Protein AF-A0A352PQX4-F1 (afdb_monomer_lite)

Sequence (122 aa):
HVGETEPPSPEVLNSAFSSFETLLDQALHAAQSLAPLVDKPVSAPSAEPARGVPSDVAKEAAGRLREAAEMGDVSGLAAIAEEMISRCQDFAPYRNRIVQLADDFDFDGILTLANDLEKAPD

Foldseek 3Di:
DPPPPDPPDVVVVVVVVVVVVVVVVVVVVVVVVVDDPPPPPPPPPPPPFLVFQPLVLLLVLLVQLLVCLVVLPLVSLLVSLVVSCVVTVSSVVVNVVSNVCSVVNPSVSSNVSSVSSNPRDD

Radius of gyration: 24.34 Å; chains: 1; bounding box: 72×39×48 Å

pLDDT: mean 83.35, std 16.81, range [38.84, 97.75]

Structure (mmCIF, N/CA/C/O backbone):
data_AF-A0A352PQX4-F1
#
_entry.id   AF-A0A352PQX4-F1
#
loop_
_atom_site.group_PDB
_atom_site.id
_atom_site.type_symbol
_atom_site.label_atom_id
_atom_site.label_alt_id
_atom_site.label_comp_id
_atom_site.label_asym_id
_atom_site.label_entity_id
_atom_site.label_seq_id
_atom_site.pdbx_PDB_ins_code
_atom_site.Cartn_x
_atom_site.Cartn_y
_atom_site.Cartn_z
_atom_site.occupancy
_atom_site.B_iso_or_equiv
_atom_site.auth_seq_id
_atom_site.auth_comp_id
_atom_site.auth_asym_id
_atom_site.auth_atom_id
_atom_site.pdbx_PDB_model_num
ATOM 1 N N . HIS A 1 1 ? -49.920 27.615 17.851 1.00 38.84 1 HIS A N 1
ATOM 2 C CA . HIS A 1 1 ? -49.929 26.636 18.950 1.00 38.84 1 HIS A CA 1
ATOM 3 C C . HIS A 1 1 ? -48.502 26.126 19.048 1.00 38.84 1 HIS A C 1
ATOM 5 O O . HIS A 1 1 ? -48.052 25.460 18.126 1.00 38.84 1 HIS A O 1
ATOM 11 N N . VAL A 1 2 ? -47.746 26.608 20.034 1.00 47.97 2 VAL A N 1
ATOM 12 C CA . VAL A 1 2 ? -46.381 26.135 20.297 1.00 47.97 2 VAL A CA 1
ATOM 13 C C . VAL A 1 2 ? -46.563 24.801 21.006 1.00 47.97 2 VAL A C 1
ATOM 15 O O . VAL A 1 2 ? -47.063 24.786 22.123 1.00 47.97 2 VAL A O 1
ATOM 18 N N . GLY A 1 3 ? -46.301 23.695 20.312 1.00 49.72 3 GLY A N 1
ATOM 19 C CA . GLY A 1 3 ? -46.276 22.384 20.949 1.00 49.72 3 GLY A CA 1
ATOM 20 C C . GLY A 1 3 ? -45.032 22.326 21.817 1.00 49.72 3 GLY A C 1
ATOM 21 O O . GLY A 1 3 ? -43.926 22.313 21.282 1.00 49.72 3 GLY A O 1
ATOM 22 N N . GLU A 1 4 ? -45.220 22.380 23.131 1.00 54.78 4 GLU A N 1
ATOM 23 C CA . GLU A 1 4 ? -44.196 22.067 24.121 1.00 54.78 4 GLU A CA 1
ATOM 24 C C . GLU A 1 4 ? -43.470 20.782 23.708 1.00 54.78 4 GLU A C 1
ATOM 26 O O . GLU A 1 4 ? -44.054 19.700 23.678 1.00 54.78 4 GLU A O 1
ATOM 31 N N . THR A 1 5 ? -42.188 20.892 23.360 1.00 66.19 5 THR A N 1
ATOM 32 C CA . THR A 1 5 ? -41.272 19.750 23.362 1.00 66.19 5 THR A CA 1
ATOM 33 C C . THR A 1 5 ? -41.006 19.399 24.816 1.00 66.19 5 THR A C 1
ATOM 35 O O . THR A 1 5 ? -39.986 19.785 25.388 1.00 66.19 5 THR A O 1
ATOM 38 N N . GLU A 1 6 ? -41.983 18.742 25.434 1.00 68.38 6 GLU A N 1
ATOM 39 C CA . GLU A 1 6 ? -41.809 18.084 26.719 1.00 68.38 6 GLU A CA 1
ATOM 40 C C . GLU A 1 6 ? -40.644 17.087 26.573 1.00 68.38 6 GLU A C 1
ATOM 42 O O . GLU A 1 6 ? -40.559 16.390 25.551 1.00 68.38 6 GLU A O 1
ATOM 47 N N . PRO A 1 7 ? -39.682 17.063 27.513 1.00 73.88 7 PRO A N 1
ATOM 48 C CA . PRO A 1 7 ? -38.562 16.143 27.421 1.00 73.88 7 PRO A CA 1
ATOM 49 C C . PRO A 1 7 ? -39.091 14.703 27.376 1.00 73.88 7 PRO A C 1
ATOM 51 O O . PRO A 1 7 ? -40.020 14.370 28.116 1.00 73.88 7 PRO A O 1
ATOM 54 N N . PRO A 1 8 ? -38.523 13.841 26.515 1.00 77.88 8 PRO A N 1
ATOM 55 C CA . PRO A 1 8 ? -38.959 12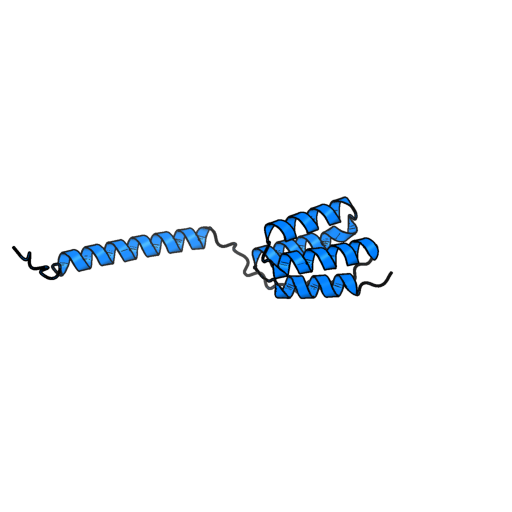.457 26.410 1.00 77.88 8 PRO A CA 1
ATOM 56 C C . PRO A 1 8 ? -38.901 11.785 27.781 1.00 77.88 8 PRO A C 1
ATOM 58 O O . PRO A 1 8 ? -37.944 11.960 28.539 1.00 77.88 8 PRO A O 1
ATOM 61 N N . SER A 1 9 ? -39.938 11.009 28.093 1.00 87.19 9 SER A N 1
ATOM 62 C CA . SER A 1 9 ? -40.015 10.290 29.358 1.00 87.19 9 SER A CA 1
ATOM 63 C C . SER A 1 9 ? -38.788 9.381 29.535 1.00 87.19 9 SER A C 1
ATOM 65 O O . SER A 1 9 ? -38.292 8.814 28.555 1.00 87.19 9 SER A O 1
ATOM 67 N N . PRO A 1 10 ? -38.302 9.192 30.774 1.00 88.00 10 PRO A N 1
ATOM 68 C CA . PRO A 1 10 ? -37.082 8.429 31.046 1.00 88.00 10 PRO A CA 1
ATOM 69 C C . PRO A 1 10 ? -37.141 6.989 30.519 1.00 88.00 10 PRO A C 1
ATOM 71 O O . PRO A 1 10 ? -36.117 6.445 30.117 1.00 88.00 10 PRO A O 1
ATOM 74 N N . GLU A 1 11 ? -38.329 6.385 30.451 1.00 89.19 11 GLU A N 1
ATOM 75 C CA . GLU A 1 11 ? -38.532 5.051 29.873 1.00 89.19 11 GLU A CA 1
ATOM 76 C C . GLU A 1 11 ? -38.240 5.007 28.368 1.00 89.19 11 GLU A C 1
ATOM 78 O O . GLU A 1 11 ? -37.568 4.092 27.892 1.00 89.19 11 GLU A O 1
ATOM 83 N N . VAL A 1 12 ? -38.683 6.026 27.622 1.00 89.25 12 VAL A N 1
ATOM 84 C CA . VAL A 1 12 ? -38.418 6.148 26.180 1.00 89.25 12 VAL A CA 1
ATOM 85 C C . VAL A 1 12 ? -36.925 6.345 25.942 1.00 89.25 12 VAL A C 1
ATOM 87 O O . VAL A 1 12 ? -36.351 5.713 25.055 1.00 89.25 12 VAL A O 1
ATOM 90 N N . LEU A 1 13 ? -36.280 7.172 26.771 1.00 91.12 13 LEU A N 1
ATOM 91 C CA . LEU A 1 13 ? -34.842 7.411 26.690 1.00 91.12 13 LEU A CA 1
ATOM 92 C C . LEU A 1 13 ? -34.039 6.131 26.958 1.00 91.12 13 LEU A C 1
ATOM 94 O O . LEU A 1 13 ? -33.117 5.810 26.213 1.00 91.12 13 LEU A O 1
ATOM 98 N N . ASN A 1 14 ? -34.416 5.378 27.993 1.00 93.44 14 ASN A N 1
ATOM 99 C CA . ASN A 1 14 ? -33.729 4.150 28.381 1.00 93.44 14 ASN A CA 1
ATOM 100 C C . ASN A 1 14 ? -33.920 3.035 27.339 1.00 93.44 14 ASN A C 1
ATOM 102 O O . ASN A 1 14 ? -32.976 2.324 26.994 1.00 93.44 14 ASN A O 1
ATOM 106 N N . SER A 1 15 ? -35.123 2.933 26.763 1.00 92.38 15 SER A N 1
ATOM 107 C CA . SER A 1 15 ? -35.398 2.013 25.655 1.00 92.38 15 SER A CA 1
ATOM 108 C C . SER A 1 15 ? -34.577 2.359 24.410 1.00 92.38 15 SER A C 1
ATOM 110 O O . SER A 1 15 ? -34.050 1.459 23.750 1.00 92.38 15 SER A O 1
ATOM 112 N N . ALA A 1 16 ? -34.453 3.647 24.077 1.00 92.75 16 ALA A N 1
ATOM 113 C CA . ALA A 1 16 ? -33.643 4.099 22.949 1.00 92.75 16 ALA A CA 1
ATOM 114 C C . ALA A 1 16 ? -32.149 3.822 23.184 1.00 92.75 16 ALA A C 1
ATOM 116 O O . ALA A 1 16 ? -31.472 3.329 22.284 1.00 92.75 16 ALA A O 1
ATOM 117 N N . PHE A 1 17 ? -31.656 4.065 24.401 1.00 95.19 17 PHE A N 1
ATOM 118 C CA . PHE A 1 17 ? -30.269 3.796 24.778 1.00 95.19 17 PHE A CA 1
ATOM 119 C C . PHE A 1 17 ? -29.935 2.299 24.726 1.00 95.19 17 PHE A C 1
ATOM 121 O O . PHE A 1 17 ? -28.966 1.918 24.079 1.00 95.19 17 PHE A O 1
ATOM 128 N N . SER A 1 18 ? -30.795 1.438 25.280 1.00 96.12 18 SER A N 1
ATOM 129 C CA . SER A 1 18 ? -30.618 -0.024 25.214 1.00 96.12 18 SER A CA 1
ATOM 130 C C . SER A 1 18 ? -30.603 -0.543 23.769 1.00 96.12 18 SER A C 1
ATOM 132 O O . SER A 1 18 ? -29.836 -1.442 23.417 1.00 96.12 18 SER A O 1
ATOM 134 N N . SER A 1 19 ? -31.443 0.042 22.906 1.00 95.81 19 SER A N 1
ATOM 135 C CA . SER A 1 19 ? -31.473 -0.297 21.478 1.00 95.81 19 SER A CA 1
ATOM 136 C C . SER A 1 19 ? -30.183 0.132 20.780 1.00 95.81 19 SER A C 1
ATOM 138 O O . SER A 1 19 ? -29.632 -0.627 19.986 1.00 95.81 19 SER A O 1
ATOM 140 N N . PHE A 1 20 ? -29.677 1.325 21.101 1.00 96.19 20 PHE A N 1
ATOM 141 C CA . PHE A 1 20 ? -28.402 1.819 20.593 1.00 96.19 20 PHE A CA 1
ATOM 142 C C . PHE A 1 20 ? -27.230 0.933 21.031 1.00 96.19 20 PHE A C 1
ATOM 144 O O . PHE A 1 20 ? -26.447 0.531 20.177 1.00 96.19 20 PHE A O 1
ATOM 151 N N . GLU A 1 21 ? -27.135 0.575 22.316 1.00 97.75 21 GLU A N 1
ATOM 152 C CA . GLU A 1 21 ? -26.082 -0.318 22.822 1.00 97.75 21 GLU A CA 1
ATOM 153 C C . GLU A 1 21 ? -26.099 -1.672 22.110 1.00 97.75 21 GLU A C 1
ATOM 155 O O . GLU A 1 21 ? -25.057 -2.150 21.670 1.00 97.75 21 GLU A O 1
ATOM 160 N N . THR A 1 22 ? -27.286 -2.252 21.917 1.00 97.44 22 THR A N 1
ATOM 161 C CA . THR A 1 22 ? -27.438 -3.537 21.215 1.00 97.44 22 THR A CA 1
ATOM 162 C C . THR A 1 22 ? -26.974 -3.447 19.759 1.00 97.44 22 THR A C 1
ATOM 164 O O . THR A 1 22 ? -26.289 -4.340 19.262 1.00 97.44 22 THR A O 1
ATOM 167 N N . LEU A 1 23 ? -27.341 -2.369 19.057 1.00 97.44 23 LEU A N 1
ATOM 168 C CA . LEU A 1 23 ? -26.929 -2.155 17.668 1.00 97.44 23 LEU A CA 1
ATOM 169 C C . LEU A 1 23 ? -25.428 -1.879 17.556 1.00 97.44 23 LEU A C 1
ATOM 171 O O . LEU A 1 23 ? -24.794 -2.346 16.611 1.00 97.44 23 LEU A O 1
ATOM 175 N N . LEU A 1 24 ? -24.858 -1.149 18.515 1.00 97.00 24 LEU A N 1
ATOM 176 C CA . LEU A 1 24 ? -23.430 -0.865 18.561 1.00 97.00 24 LEU A CA 1
ATOM 177 C C . LEU A 1 24 ? -22.617 -2.138 18.826 1.00 97.00 24 LEU A C 1
ATOM 179 O O . LEU A 1 24 ? -21.630 -2.371 18.133 1.00 97.00 24 LEU A O 1
ATOM 183 N N . ASP A 1 25 ? -23.053 -2.982 19.764 1.00 96.56 25 ASP A N 1
ATOM 184 C CA . ASP A 1 25 ? -22.430 -4.283 20.041 1.00 96.56 25 ASP A CA 1
ATOM 185 C C . ASP A 1 25 ? -22.478 -5.198 18.808 1.00 96.56 25 ASP A C 1
ATOM 187 O O . ASP A 1 25 ? -21.461 -5.755 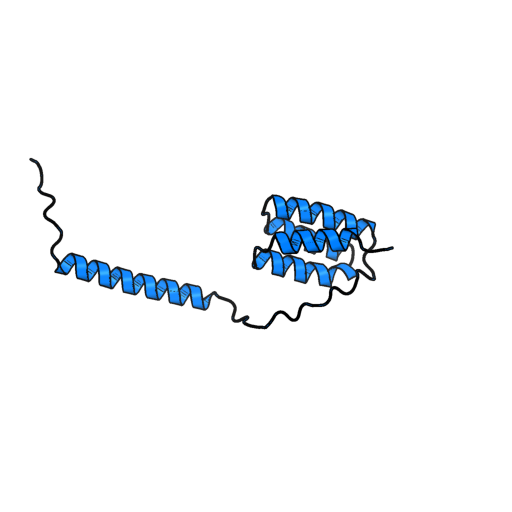18.392 1.00 96.56 25 ASP A O 1
ATOM 191 N N . GLN A 1 26 ? -23.631 -5.259 18.134 1.00 95.75 26 GLN A N 1
ATOM 192 C CA . GLN A 1 26 ? -23.780 -6.021 16.896 1.00 95.75 26 GLN A CA 1
ATOM 193 C C . GLN A 1 26 ? -22.857 -5.509 15.780 1.00 95.75 26 GLN A C 1
ATOM 195 O O . GLN A 1 26 ? -22.227 -6.312 15.088 1.00 95.75 26 GLN A O 1
ATOM 200 N N . ALA A 1 27 ? -22.753 -4.189 15.606 1.00 94.56 27 ALA A N 1
ATOM 201 C CA . ALA A 1 27 ? -21.859 -3.585 14.622 1.00 94.56 27 ALA A CA 1
ATOM 202 C C . ALA A 1 27 ? -20.383 -3.869 14.943 1.00 94.56 27 ALA A C 1
ATOM 204 O O . ALA A 1 27 ? -19.614 -4.203 14.041 1.00 94.56 27 ALA A O 1
ATOM 205 N N . LEU A 1 28 ? -19.995 -3.792 16.221 1.00 92.94 28 LEU A N 1
ATOM 206 C CA . LEU A 1 28 ? -18.644 -4.109 16.681 1.00 92.94 28 LEU A CA 1
ATOM 207 C C . LEU A 1 28 ? -18.299 -5.575 16.401 1.00 92.94 28 LEU A C 1
ATOM 209 O O . LEU A 1 28 ? -17.243 -5.861 15.842 1.00 92.94 28 LEU A O 1
ATOM 213 N N . HIS A 1 29 ? -19.199 -6.498 16.734 1.00 90.69 29 HIS A N 1
ATOM 214 C CA . HIS A 1 29 ? -18.994 -7.927 16.520 1.00 90.69 29 HIS A CA 1
ATOM 215 C C . HIS A 1 29 ? -18.890 -8.259 15.022 1.00 90.69 29 HIS A C 1
ATOM 217 O O . HIS A 1 29 ? -18.013 -9.018 14.607 1.00 90.69 29 HIS A O 1
ATOM 223 N N . ALA A 1 30 ? -19.726 -7.637 14.186 1.00 89.38 30 ALA A N 1
ATOM 224 C CA . ALA A 1 30 ? -19.633 -7.767 12.735 1.00 89.38 30 ALA A CA 1
ATOM 225 C C . ALA A 1 30 ? -18.292 -7.238 12.195 1.00 89.38 30 ALA A C 1
ATOM 227 O O . ALA A 1 30 ? -17.650 -7.915 11.395 1.00 89.38 30 ALA A O 1
ATOM 228 N N . ALA A 1 31 ? -17.833 -6.073 12.664 1.00 85.75 31 ALA A N 1
ATOM 229 C CA . ALA A 1 31 ? -16.541 -5.513 12.270 1.00 85.75 31 ALA A CA 1
ATOM 230 C C . ALA A 1 31 ? -15.364 -6.400 12.713 1.00 85.75 31 ALA A C 1
ATOM 232 O O . ALA A 1 31 ? -14.446 -6.644 11.936 1.00 85.75 31 ALA A O 1
ATOM 233 N N . GLN A 1 32 ? -15.415 -6.951 13.928 1.00 82.69 32 GLN A N 1
ATOM 234 C CA . GLN A 1 32 ? -14.406 -7.888 14.433 1.00 82.69 32 GLN A CA 1
ATOM 235 C C . GLN A 1 32 ? -14.371 -9.197 13.639 1.00 82.69 32 GLN A C 1
ATOM 237 O O . GLN A 1 32 ? -13.298 -9.753 13.440 1.00 82.69 32 GLN A O 1
ATOM 242 N N . SER A 1 33 ? -15.515 -9.671 13.136 1.00 81.19 33 SER A N 1
ATOM 243 C CA . SER A 1 33 ? -15.562 -10.841 12.251 1.00 81.19 33 SER A CA 1
ATOM 244 C C . SER A 1 33 ? -14.920 -10.592 10.881 1.00 81.19 33 SER A C 1
ATOM 246 O O . SER A 1 33 ? -14.596 -11.558 10.191 1.00 81.19 33 SER A O 1
ATOM 248 N N . LEU A 1 34 ? -14.786 -9.330 10.465 1.00 78.56 34 LEU A N 1
ATOM 249 C CA . LEU A 1 34 ? -14.131 -8.935 9.215 1.00 78.56 34 LEU A CA 1
ATOM 250 C C . LEU A 1 34 ? -12.643 -8.624 9.408 1.00 78.56 34 LEU A C 1
ATOM 252 O O . LEU A 1 34 ? -11.901 -8.612 8.429 1.00 78.56 34 LEU A O 1
ATOM 256 N N . ALA A 1 35 ? -12.204 -8.382 10.647 1.00 72.06 35 ALA A N 1
ATOM 257 C CA . ALA A 1 35 ? -10.802 -8.146 10.950 1.00 72.06 35 ALA A CA 1
ATOM 258 C C . ALA A 1 35 ? -9.984 -9.425 10.674 1.00 72.06 35 ALA A C 1
ATOM 260 O O . ALA A 1 35 ? -10.291 -10.485 11.231 1.00 72.06 35 ALA A O 1
ATOM 261 N N . PRO A 1 36 ? -8.929 -9.366 9.841 1.00 57.47 36 PRO A N 1
ATOM 262 C CA . PRO A 1 36 ? -8.020 -10.488 9.679 1.00 57.47 36 PRO A CA 1
ATOM 263 C C . PRO A 1 36 ? -7.353 -10.805 11.024 1.00 57.47 36 PRO A C 1
ATOM 265 O O . PRO A 1 36 ? -6.783 -9.928 11.671 1.00 57.47 36 PRO A O 1
ATOM 268 N N . LEU A 1 37 ? -7.383 -12.073 11.439 1.00 58.22 37 LEU A N 1
ATOM 269 C CA . LEU A 1 37 ? -6.566 -12.602 12.537 1.00 58.22 37 LEU A CA 1
ATOM 270 C C . LEU A 1 37 ? -5.085 -12.597 12.121 1.00 58.22 37 LEU A C 1
ATOM 272 O O . LEU A 1 37 ? -4.518 -13.642 11.809 1.00 58.22 37 LEU A O 1
ATOM 276 N N . VAL A 1 38 ? -4.449 -11.432 12.069 1.00 51.81 38 VAL A N 1
ATOM 277 C CA . VAL A 1 38 ? -3.001 -11.316 11.864 1.00 51.81 38 VAL A CA 1
ATOM 278 C C . VAL A 1 38 ? -2.429 -10.400 12.939 1.00 51.81 38 VAL A C 1
ATOM 280 O O . VAL A 1 38 ? -1.969 -9.296 12.697 1.00 51.81 38 VAL A O 1
ATOM 283 N N . ASP A 1 39 ? -2.395 -10.927 14.161 1.00 48.62 39 ASP A N 1
ATOM 284 C CA . ASP A 1 39 ? -1.262 -10.685 15.052 1.00 48.62 39 ASP A CA 1
ATOM 285 C C . ASP A 1 39 ? -0.201 -11.730 14.681 1.00 48.62 39 ASP A C 1
ATOM 287 O O . ASP A 1 39 ? -0.037 -12.777 15.309 1.00 48.62 39 ASP A O 1
ATOM 291 N N . LYS A 1 40 ? 0.438 -11.531 13.527 1.00 50.12 40 LYS A N 1
ATOM 292 C CA . LYS A 1 40 ? 1.722 -12.169 13.266 1.00 50.12 40 LYS A CA 1
ATOM 293 C C . LYS A 1 40 ? 2.730 -11.039 13.326 1.00 50.12 40 LYS A C 1
ATOM 295 O O . LYS A 1 40 ? 2.594 -10.113 12.525 1.00 50.12 40 LYS A O 1
ATOM 300 N N . PRO A 1 41 ? 3.725 -11.085 14.230 1.00 45.22 41 PRO A N 1
ATOM 301 C CA . PRO A 1 41 ? 4.789 -10.104 14.200 1.00 45.22 41 PRO A CA 1
ATOM 302 C C . PRO A 1 41 ? 5.347 -10.130 12.785 1.00 45.22 41 PRO A C 1
ATOM 304 O O . PRO A 1 41 ? 5.758 -11.185 12.288 1.00 45.22 41 PRO A O 1
ATOM 307 N N . VAL A 1 42 ? 5.272 -8.980 12.119 1.00 44.38 42 VAL A N 1
ATOM 308 C CA . VAL A 1 42 ? 5.985 -8.719 10.880 1.00 44.38 42 VAL A CA 1
ATOM 309 C C . VAL A 1 42 ? 7.450 -8.971 11.210 1.00 44.38 42 VAL A C 1
ATOM 311 O O . VAL A 1 42 ? 8.164 -8.114 11.724 1.00 44.38 42 VAL A O 1
ATOM 314 N N . SER A 1 43 ? 7.907 -10.198 10.957 1.00 41.12 43 SER A N 1
ATOM 315 C CA . SER A 1 43 ? 9.287 -10.413 10.570 1.00 41.12 43 SER A CA 1
ATOM 316 C C . SER A 1 43 ? 9.458 -9.489 9.389 1.00 41.12 43 SER A C 1
ATOM 318 O O . SER A 1 43 ? 8.901 -9.768 8.331 1.00 41.12 43 SER A O 1
ATOM 320 N N . ALA A 1 44 ? 10.140 -8.364 9.603 1.00 47.25 44 ALA A N 1
ATOM 321 C CA . ALA A 1 44 ? 10.631 -7.544 8.520 1.00 47.25 44 ALA A CA 1
ATOM 322 C C . ALA A 1 44 ? 11.298 -8.516 7.541 1.00 47.25 44 ALA A C 1
ATOM 324 O O . ALA A 1 44 ? 12.316 -9.121 7.907 1.00 47.25 44 ALA A O 1
ATOM 325 N N . PRO A 1 45 ? 10.718 -8.764 6.352 1.00 46.91 45 PRO A N 1
ATOM 326 C CA . PRO A 1 45 ? 11.487 -9.425 5.332 1.00 46.91 45 PRO A CA 1
ATOM 327 C C . PRO A 1 45 ? 12.569 -8.401 5.038 1.00 46.91 45 PRO A C 1
ATOM 329 O O . PRO A 1 45 ? 12.275 -7.302 4.566 1.00 46.91 45 PRO A O 1
ATOM 332 N N . SER A 1 46 ? 13.800 -8.711 5.452 1.00 48.47 46 SER A N 1
ATOM 333 C CA . SER A 1 46 ? 14.964 -8.007 4.935 1.00 48.47 46 SER A CA 1
ATOM 334 C C . SER A 1 46 ? 14.743 -7.954 3.439 1.00 48.47 46 SER A C 1
ATOM 336 O O . SER A 1 46 ? 14.586 -9.011 2.828 1.00 48.47 46 SER A O 1
ATOM 338 N N . ALA A 1 47 ? 14.593 -6.741 2.906 1.00 50.28 47 ALA A N 1
ATOM 339 C CA . ALA A 1 47 ? 14.524 -6.526 1.481 1.00 50.28 47 ALA A CA 1
ATOM 340 C C . ALA A 1 47 ? 15.801 -7.154 0.934 1.00 50.28 47 ALA A C 1
ATOM 342 O O . ALA A 1 47 ? 16.894 -6.604 1.079 1.00 50.28 47 ALA A O 1
ATOM 343 N N . GLU A 1 48 ? 15.691 -8.379 0.421 1.00 51.53 48 GLU A N 1
ATOM 344 C CA . GLU A 1 48 ? 16.731 -8.882 -0.441 1.00 51.53 48 GLU A CA 1
ATOM 345 C C . GLU A 1 48 ? 16.812 -7.841 -1.559 1.00 51.53 48 GLU A C 1
ATOM 347 O O . GLU A 1 48 ? 15.770 -7.442 -2.096 1.00 51.53 48 GLU A O 1
ATOM 352 N N . PRO A 1 49 ? 18.011 -7.300 -1.833 1.00 53.22 49 PRO A N 1
ATOM 353 C CA . PRO A 1 49 ? 18.166 -6.322 -2.896 1.00 53.22 49 PRO A CA 1
ATOM 354 C C . PRO A 1 49 ? 17.574 -6.920 -4.167 1.00 53.22 49 PRO A C 1
ATOM 356 O O . PRO A 1 49 ? 17.627 -8.142 -4.316 1.00 53.22 49 PRO A O 1
ATOM 359 N N . ALA A 1 50 ? 17.035 -6.068 -5.043 1.00 57.12 50 ALA A N 1
ATOM 360 C CA . ALA A 1 50 ? 16.334 -6.393 -6.290 1.00 57.12 50 ALA A CA 1
ATOM 361 C C . ALA A 1 50 ? 17.200 -7.163 -7.308 1.00 57.12 50 ALA A C 1
ATOM 363 O O . ALA A 1 50 ? 17.355 -6.759 -8.456 1.00 57.12 50 ALA A O 1
ATOM 364 N N . ARG A 1 51 ? 17.817 -8.268 -6.891 1.00 60.94 51 ARG A N 1
ATOM 365 C CA . ARG A 1 51 ? 18.701 -9.130 -7.658 1.00 60.94 51 ARG A CA 1
ATOM 366 C C . ARG A 1 51 ? 17.840 -9.829 -8.694 1.00 60.94 51 ARG A C 1
ATOM 368 O O . ARG A 1 51 ? 17.282 -10.882 -8.421 1.00 60.94 51 ARG A O 1
ATOM 375 N N . GLY A 1 52 ? 17.724 -9.205 -9.859 1.00 72.94 52 GLY A N 1
ATOM 376 C CA . GLY A 1 52 ? 16.974 -9.728 -10.998 1.00 72.94 52 GLY A CA 1
ATOM 377 C C . GLY A 1 52 ? 16.001 -8.731 -11.620 1.00 72.94 52 GLY A C 1
ATOM 378 O O . GLY A 1 52 ? 15.611 -8.932 -12.766 1.00 72.94 52 GLY A O 1
ATOM 379 N N . VAL A 1 53 ? 15.648 -7.637 -10.933 1.00 82.50 53 VAL A N 1
ATOM 380 C CA . VAL A 1 53 ? 14.779 -6.610 -11.526 1.00 82.50 53 VAL A CA 1
ATOM 381 C C . VAL A 1 53 ? 15.631 -5.670 -12.385 1.00 82.50 53 VAL A C 1
ATOM 383 O O . VAL A 1 53 ? 16.546 -5.042 -11.854 1.00 82.50 53 VAL A O 1
ATOM 386 N N . PRO A 1 54 ? 15.348 -5.528 -13.694 1.00 87.31 54 PRO A N 1
ATOM 387 C CA . PRO A 1 54 ? 16.057 -4.573 -14.538 1.00 87.31 54 PRO A CA 1
ATOM 388 C C . PRO A 1 54 ? 15.920 -3.149 -13.991 1.00 87.31 54 PRO A C 1
ATOM 390 O O . PRO A 1 54 ? 14.821 -2.740 -13.610 1.00 87.31 54 PRO A O 1
ATOM 393 N N . SER A 1 55 ? 17.003 -2.368 -14.015 1.00 85.00 55 SER A N 1
ATOM 394 C CA . SER A 1 55 ? 17.021 -1.015 -13.440 1.00 85.00 55 SER A CA 1
ATOM 395 C C . SER A 1 55 ? 15.976 -0.075 -14.058 1.00 85.00 55 SER A C 1
ATOM 397 O O . SER A 1 55 ? 15.429 0.781 -13.366 1.00 85.00 55 SER A O 1
ATOM 399 N N . ASP A 1 56 ? 15.634 -0.270 -15.333 1.00 88.50 56 ASP A N 1
ATOM 400 C CA . ASP A 1 56 ? 14.564 0.462 -16.022 1.00 88.50 56 ASP A CA 1
ATOM 401 C C . ASP A 1 56 ? 13.173 0.149 -15.433 1.00 88.50 56 ASP A C 1
ATOM 403 O O . ASP A 1 56 ? 12.425 1.059 -15.078 1.00 88.50 56 ASP A O 1
ATOM 407 N N . VAL A 1 57 ? 12.877 -1.139 -15.209 1.00 90.12 57 VAL A N 1
ATOM 408 C CA . VAL A 1 57 ? 11.624 -1.601 -14.584 1.00 90.12 57 VAL A CA 1
ATOM 409 C C . VAL A 1 57 ? 11.534 -1.112 -13.139 1.00 90.12 57 VAL A C 1
ATOM 411 O O . VAL A 1 57 ? 10.480 -0.649 -12.711 1.00 90.12 57 VAL A O 1
ATOM 414 N N . ALA A 1 58 ? 12.640 -1.164 -12.393 1.00 90.38 58 ALA A N 1
ATOM 415 C CA . ALA A 1 58 ? 12.687 -0.700 -11.010 1.00 90.38 58 ALA A CA 1
ATOM 416 C C . ALA A 1 58 ? 12.430 0.814 -10.896 1.00 90.38 58 ALA A C 1
ATOM 418 O O . ALA A 1 58 ? 11.633 1.239 -10.059 1.00 90.38 58 ALA A O 1
ATOM 419 N N . LYS A 1 59 ? 13.048 1.629 -11.762 1.00 91.69 59 LYS A N 1
ATOM 420 C CA . LYS A 1 59 ? 12.854 3.089 -11.789 1.00 91.69 59 LYS A CA 1
ATOM 421 C C . LYS A 1 59 ? 11.447 3.481 -12.222 1.00 91.69 59 LYS A C 1
ATOM 423 O O . LYS A 1 59 ? 10.854 4.375 -11.621 1.00 91.69 59 LYS A O 1
ATOM 428 N N . GLU A 1 60 ? 10.900 2.811 -13.234 1.00 94.06 60 GLU A N 1
ATOM 429 C CA . GLU A 1 60 ? 9.524 3.054 -13.668 1.00 94.06 60 GLU A CA 1
ATOM 430 C C . GLU A 1 60 ? 8.528 2.712 -12.553 1.00 94.06 60 G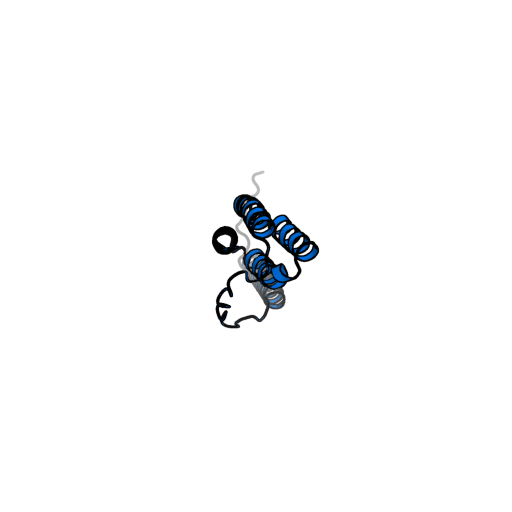LU A C 1
ATOM 432 O O . GLU A 1 60 ? 7.656 3.523 -12.227 1.00 94.06 60 GLU A O 1
ATOM 437 N N . ALA A 1 61 ? 8.688 1.542 -11.926 1.00 93.69 61 ALA A N 1
ATOM 438 C CA . ALA A 1 61 ? 7.871 1.137 -10.793 1.00 93.69 61 ALA A CA 1
ATOM 439 C C . ALA A 1 61 ? 7.970 2.152 -9.647 1.00 93.69 61 ALA A C 1
ATOM 441 O O . ALA A 1 61 ? 6.943 2.582 -9.132 1.00 93.69 61 ALA A O 1
ATOM 442 N N . ALA A 1 62 ? 9.180 2.590 -9.288 1.00 94.69 62 ALA A N 1
ATOM 443 C CA . ALA A 1 62 ? 9.397 3.583 -8.239 1.00 94.69 62 ALA A CA 1
ATOM 444 C C . ALA A 1 62 ? 8.646 4.898 -8.502 1.00 94.69 62 ALA A C 1
ATOM 446 O O . ALA A 1 62 ? 7.959 5.398 -7.610 1.00 94.69 62 ALA A O 1
ATOM 447 N N . GLY A 1 63 ? 8.731 5.438 -9.723 1.00 95.75 63 GLY A N 1
ATOM 448 C CA . GLY A 1 63 ? 8.032 6.670 -10.094 1.00 95.75 63 GLY A CA 1
ATOM 449 C C . GLY A 1 63 ? 6.514 6.534 -9.977 1.00 95.75 63 GLY A C 1
ATOM 450 O O . GLY A 1 63 ? 5.866 7.328 -9.298 1.00 95.75 63 GLY A O 1
ATOM 451 N N . ARG A 1 64 ? 5.953 5.470 -10.559 1.00 97.12 64 ARG A N 1
ATOM 452 C CA . ARG A 1 64 ? 4.500 5.237 -10.568 1.00 97.12 64 ARG A CA 1
ATOM 453 C C . ARG A 1 64 ? 3.947 4.931 -9.176 1.00 97.12 64 ARG A C 1
ATOM 455 O O . ARG A 1 64 ? 2.861 5.390 -8.835 1.00 97.12 64 ARG A O 1
ATOM 462 N N . LEU A 1 65 ? 4.689 4.179 -8.358 1.00 96.62 65 LEU A N 1
ATOM 463 C CA . LEU A 1 65 ? 4.305 3.895 -6.972 1.00 96.62 65 LEU A CA 1
ATOM 464 C C . LEU A 1 65 ? 4.296 5.166 -6.121 1.00 96.62 65 LEU A C 1
ATOM 466 O O . LEU A 1 65 ? 3.400 5.333 -5.298 1.00 96.62 65 LEU A O 1
ATOM 470 N N . ARG A 1 66 ? 5.260 6.070 -6.335 1.00 97.00 66 ARG A N 1
ATOM 471 C CA . ARG A 1 66 ? 5.320 7.364 -5.647 1.00 97.00 66 ARG A CA 1
ATOM 472 C C . ARG A 1 66 ? 4.100 8.222 -5.979 1.00 97.00 66 ARG A C 1
ATOM 474 O O . ARG A 1 66 ? 3.418 8.665 -5.063 1.00 97.00 66 ARG A O 1
ATOM 481 N N . GLU A 1 67 ? 3.780 8.371 -7.262 1.00 97.31 67 GLU A N 1
ATOM 482 C CA . GLU A 1 67 ? 2.600 9.125 -7.710 1.00 97.31 67 GLU A CA 1
ATOM 483 C C . GLU A 1 67 ? 1.300 8.555 -7.121 1.00 97.31 67 GLU A C 1
ATOM 485 O O . GLU A 1 67 ? 0.477 9.293 -6.580 1.00 97.31 67 GLU A O 1
ATOM 490 N N . ALA A 1 68 ? 1.121 7.232 -7.178 1.00 97.12 68 ALA A N 1
ATOM 491 C CA . ALA A 1 68 ? -0.066 6.581 -6.630 1.00 97.12 68 ALA A CA 1
ATOM 492 C C . ALA A 1 68 ? -0.162 6.734 -5.100 1.00 97.12 68 ALA A C 1
ATOM 494 O O . ALA A 1 68 ? -1.251 6.982 -4.584 1.00 97.12 68 ALA A O 1
ATOM 495 N N . ALA A 1 69 ? 0.957 6.653 -4.374 1.00 96.38 69 ALA A N 1
ATOM 496 C CA . ALA A 1 69 ? 0.985 6.872 -2.928 1.00 96.38 69 ALA A CA 1
ATOM 497 C C . ALA A 1 69 ? 0.651 8.323 -2.547 1.00 96.38 69 ALA A C 1
ATOM 499 O O . ALA A 1 69 ? -0.127 8.546 -1.624 1.00 96.38 69 ALA A O 1
ATOM 500 N N . GLU A 1 70 ? 1.173 9.308 -3.282 1.00 95.62 70 GLU A N 1
ATOM 501 C CA . GLU A 1 70 ? 0.882 10.734 -3.064 1.00 95.62 70 GLU A CA 1
ATOM 502 C C . GLU A 1 70 ? -0.595 11.077 -3.313 1.00 95.62 70 GLU A C 1
ATOM 504 O O . GLU A 1 70 ? -1.158 11.943 -2.642 1.00 95.62 70 GLU A O 1
ATOM 509 N N . MET A 1 71 ? -1.240 10.378 -4.251 1.00 96.06 71 MET A N 1
ATOM 510 C CA . MET A 1 71 ? -2.671 10.518 -4.536 1.00 96.06 71 MET A CA 1
ATOM 511 C C . MET A 1 71 ? -3.570 9.660 -3.632 1.00 96.06 71 MET A C 1
ATOM 513 O O . MET A 1 71 ? -4.793 9.792 -3.699 1.00 96.06 71 MET A O 1
ATOM 517 N N . GLY A 1 72 ? -2.999 8.777 -2.806 1.00 95.00 72 GLY A N 1
ATOM 518 C CA . GLY A 1 72 ? -3.757 7.801 -2.019 1.00 95.00 72 GLY A CA 1
ATOM 519 C C . GLY A 1 72 ? -4.484 6.750 -2.871 1.00 95.00 72 GLY A C 1
ATOM 520 O O . GLY A 1 72 ? -5.502 6.203 -2.445 1.00 95.00 72 GLY A O 1
ATOM 521 N N . ASP A 1 73 ? -3.999 6.476 -4.086 1.00 96.44 73 ASP A N 1
ATOM 522 C CA . ASP A 1 73 ? -4.620 5.549 -5.034 1.00 96.44 73 ASP A CA 1
ATOM 523 C C . ASP A 1 73 ? -4.207 4.093 -4.762 1.00 96.44 73 ASP A C 1
ATOM 525 O O . ASP A 1 73 ? -3.317 3.524 -5.397 1.00 96.44 73 ASP A O 1
ATOM 529 N N . VAL A 1 74 ? -4.904 3.468 -3.813 1.00 94.12 74 VAL A N 1
ATOM 530 C CA . VAL A 1 74 ? -4.734 2.051 -3.442 1.00 94.12 74 VAL A CA 1
ATOM 531 C C . VAL A 1 74 ? -4.949 1.113 -4.640 1.00 94.12 74 VAL A C 1
ATOM 533 O O . VAL A 1 74 ? -4.233 0.123 -4.797 1.00 94.12 74 VAL A O 1
ATOM 536 N N . SER A 1 75 ? -5.907 1.431 -5.518 1.00 93.75 75 SER A N 1
ATOM 537 C CA . SER A 1 75 ? -6.185 0.610 -6.706 1.00 93.75 75 SER A CA 1
ATOM 538 C C . SER A 1 75 ? -5.063 0.730 -7.740 1.00 93.75 75 SER A C 1
ATOM 540 O O . SER A 1 75 ? -4.656 -0.272 -8.331 1.00 93.75 75 SER A O 1
ATOM 542 N N . GLY A 1 76 ? -4.522 1.937 -7.911 1.00 96.31 76 GLY A N 1
ATOM 543 C CA . GLY A 1 76 ? -3.354 2.213 -8.740 1.00 96.31 76 GLY A CA 1
ATOM 544 C C . GLY A 1 76 ? -2.111 1.467 -8.262 1.00 96.31 76 GLY A C 1
ATOM 545 O O . GLY A 1 76 ? -1.444 0.829 -9.075 1.00 96.31 76 GLY A O 1
ATOM 546 N N . LEU A 1 77 ? -1.840 1.454 -6.951 1.00 96.00 77 LEU A N 1
ATOM 547 C CA . LEU A 1 77 ? -0.717 0.708 -6.364 1.00 96.00 77 LEU A CA 1
ATOM 548 C C . LEU A 1 77 ? -0.772 -0.788 -6.706 1.00 96.00 77 LEU A C 1
ATOM 550 O O . LEU A 1 77 ? 0.227 -1.361 -7.151 1.00 96.00 77 LEU A O 1
ATOM 554 N N . ALA A 1 78 ? -1.945 -1.410 -6.558 1.00 93.19 78 ALA A N 1
ATOM 555 C CA . ALA A 1 78 ? -2.142 -2.812 -6.917 1.00 93.19 78 ALA A CA 1
ATOM 556 C C . ALA A 1 78 ? -1.967 -3.047 -8.427 1.00 93.19 78 ALA A C 1
ATOM 558 O O . ALA A 1 78 ? -1.276 -3.983 -8.830 1.00 93.19 78 ALA A O 1
ATOM 559 N N . ALA A 1 79 ? -2.533 -2.178 -9.271 1.00 95.75 79 ALA A N 1
ATOM 560 C CA . ALA A 1 79 ? -2.430 -2.305 -10.723 1.00 95.75 79 ALA A CA 1
ATOM 561 C C . ALA A 1 79 ? -0.978 -2.195 -11.221 1.00 95.75 79 ALA A C 1
ATOM 563 O O . ALA A 1 79 ? -0.554 -2.986 -12.063 1.00 95.75 79 ALA A O 1
ATOM 564 N N . ILE A 1 80 ? -0.200 -1.261 -10.664 1.00 95.62 80 ILE A N 1
ATOM 565 C CA . ILE A 1 80 ? 1.229 -1.114 -10.964 1.00 95.62 80 ILE A CA 1
ATOM 566 C C . ILE A 1 80 ? 1.970 -2.401 -10.598 1.00 95.62 80 ILE A C 1
ATOM 568 O O . ILE A 1 80 ? 2.738 -2.918 -11.405 1.00 95.62 80 ILE A O 1
ATOM 572 N N . ALA A 1 81 ? 1.720 -2.955 -9.411 1.00 92.44 81 ALA A N 1
ATOM 573 C CA . ALA A 1 81 ? 2.384 -4.173 -8.962 1.00 92.44 81 ALA A CA 1
ATOM 574 C C . ALA A 1 81 ? 2.114 -5.385 -9.881 1.00 92.44 81 ALA A C 1
ATOM 576 O O . ALA A 1 81 ? 3.041 -6.141 -10.184 1.00 92.44 81 ALA A O 1
ATOM 577 N N . GLU A 1 82 ? 0.877 -5.555 -10.360 1.00 93.31 82 GLU A N 1
ATOM 578 C CA . GLU A 1 82 ? 0.520 -6.612 -11.323 1.00 93.31 82 GLU A CA 1
ATOM 579 C C . GLU A 1 82 ? 1.172 -6.408 -12.698 1.00 93.31 82 GLU A C 1
ATOM 581 O O . GLU A 1 82 ? 1.647 -7.358 -13.334 1.00 93.31 82 GLU A O 1
ATOM 586 N N . GLU A 1 83 ? 1.229 -5.159 -13.165 1.00 94.31 83 GLU A N 1
ATOM 587 C CA . GLU A 1 83 ? 1.868 -4.823 -14.435 1.00 94.31 83 GLU A CA 1
ATOM 588 C C . GLU A 1 83 ? 3.372 -5.125 -14.397 1.00 94.31 83 GLU A C 1
ATOM 590 O O . GLU A 1 83 ? 3.917 -5.722 -15.331 1.00 94.31 83 GLU A O 1
ATOM 595 N N . MET A 1 84 ? 4.041 -4.782 -13.292 1.00 92.75 84 MET A N 1
ATOM 596 C CA . MET A 1 84 ? 5.476 -5.019 -13.132 1.00 92.75 84 MET A CA 1
ATOM 597 C C . MET A 1 84 ? 5.810 -6.513 -13.080 1.00 92.75 84 MET A C 1
ATOM 599 O O . MET A 1 84 ? 6.777 -6.927 -13.717 1.00 92.75 84 MET A O 1
ATOM 603 N N . ILE A 1 85 ? 4.977 -7.348 -12.443 1.00 90.38 85 ILE A N 1
ATOM 604 C CA . ILE A 1 85 ? 5.128 -8.817 -12.494 1.00 90.38 85 ILE A CA 1
ATOM 605 C C . ILE A 1 85 ? 5.003 -9.353 -13.916 1.00 90.38 85 ILE A C 1
ATOM 607 O O . ILE A 1 85 ? 5.770 -10.229 -14.321 1.00 90.38 85 ILE A O 1
ATOM 611 N N . SER A 1 86 ? 4.040 -8.836 -14.681 1.00 89.81 86 SER A N 1
ATOM 612 C CA . SER A 1 86 ? 3.807 -9.284 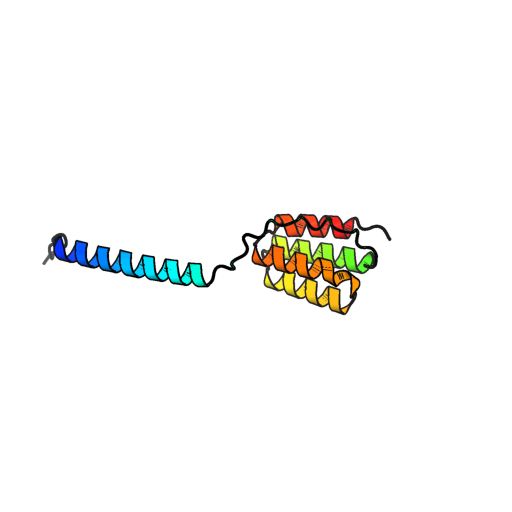-16.059 1.00 89.81 86 SER A CA 1
ATOM 613 C C . SER A 1 86 ? 5.022 -9.033 -16.959 1.00 89.81 86 SER A C 1
ATOM 615 O O . SER A 1 86 ? 5.219 -9.736 -17.950 1.00 89.81 86 SER A O 1
ATOM 617 N N . ARG A 1 87 ? 5.853 -8.048 -16.602 1.00 89.12 87 ARG A N 1
ATOM 618 C CA . ARG A 1 87 ? 7.087 -7.680 -17.308 1.00 89.12 87 ARG A CA 1
ATOM 619 C C . ARG A 1 87 ? 8.331 -8.348 -16.720 1.00 89.12 87 ARG A C 1
ATOM 621 O O . ARG A 1 87 ? 9.265 -8.646 -17.459 1.00 89.12 87 ARG A O 1
ATOM 628 N N . CYS A 1 88 ? 8.354 -8.573 -15.410 1.00 87.81 88 CYS A N 1
ATOM 629 C CA . CYS A 1 88 ? 9.491 -9.107 -14.675 1.00 87.81 88 CYS A CA 1
ATOM 630 C C . CYS A 1 88 ? 8.999 -9.979 -13.513 1.00 87.81 88 CYS A C 1
ATOM 632 O O . CYS A 1 88 ? 8.498 -9.477 -12.509 1.00 87.81 88 CYS A O 1
ATOM 634 N N . GLN A 1 89 ? 9.176 -11.298 -13.622 1.00 86.94 89 GLN A N 1
ATOM 635 C CA . GLN A 1 89 ? 8.767 -12.225 -12.558 1.00 86.94 89 GLN A CA 1
ATOM 636 C C . GLN A 1 89 ? 9.550 -12.007 -11.255 1.00 86.94 89 GLN A C 1
ATOM 638 O O . GLN A 1 89 ? 8.993 -12.211 -10.177 1.00 86.94 89 GLN A O 1
ATOM 643 N N . ASP A 1 90 ? 10.788 -11.506 -11.332 1.00 86.69 90 ASP A N 1
ATOM 644 C CA . ASP A 1 90 ? 11.589 -11.119 -10.162 1.00 86.69 90 ASP A CA 1
ATOM 645 C C . ASP A 1 90 ? 10.993 -9.923 -9.392 1.00 86.69 90 ASP A C 1
ATOM 647 O O . ASP A 1 90 ? 11.437 -9.613 -8.288 1.00 86.69 90 ASP A O 1
ATOM 651 N N . PHE A 1 91 ? 9.936 -9.282 -9.915 1.00 89.00 91 PHE A N 1
ATOM 652 C CA . PHE A 1 91 ? 9.167 -8.261 -9.201 1.00 89.00 91 PHE A CA 1
ATOM 653 C C . PHE A 1 91 ? 8.148 -8.840 -8.194 1.00 89.00 91 PHE A C 1
ATOM 655 O O . PHE A 1 91 ? 7.615 -8.118 -7.349 1.00 89.00 91 PHE A O 1
ATOM 662 N N . ALA A 1 92 ? 7.882 -10.151 -8.233 1.00 88.06 92 ALA A N 1
ATOM 663 C CA . ALA A 1 92 ? 6.951 -10.835 -7.330 1.00 88.06 92 ALA A CA 1
ATOM 664 C C . ALA A 1 92 ? 7.100 -10.507 -5.822 1.00 88.06 92 ALA A C 1
ATOM 666 O O . ALA A 1 92 ? 6.072 -10.258 -5.179 1.00 88.06 92 ALA A O 1
ATOM 667 N N . PRO A 1 93 ? 8.313 -10.462 -5.226 1.00 86.06 93 PRO A N 1
ATOM 668 C CA . PRO A 1 93 ? 8.477 -10.079 -3.820 1.00 86.06 93 PRO A CA 1
ATOM 669 C C . PRO A 1 93 ? 8.004 -8.646 -3.527 1.00 86.06 93 PRO A C 1
ATOM 671 O O . PRO A 1 93 ? 7.405 -8.405 -2.477 1.00 86.06 93 PRO A O 1
ATOM 674 N N . TYR A 1 94 ? 8.196 -7.712 -4.463 1.00 89.44 94 TYR A N 1
ATOM 675 C CA . TYR A 1 94 ? 7.752 -6.324 -4.318 1.00 89.44 94 TYR A CA 1
ATOM 676 C C . TYR A 1 94 ? 6.235 -6.205 -4.388 1.00 89.44 94 TYR A C 1
ATOM 678 O O . TYR A 1 94 ? 5.651 -5.483 -3.589 1.00 89.44 94 TYR A O 1
ATOM 686 N N . ARG A 1 95 ? 5.571 -6.962 -5.267 1.00 91.38 95 ARG A N 1
ATOM 687 C CA . ARG A 1 95 ? 4.104 -6.948 -5.381 1.00 91.38 95 ARG A CA 1
ATOM 688 C C . ARG A 1 95 ? 3.407 -7.335 -4.085 1.00 91.38 95 ARG A C 1
ATOM 690 O O . ARG A 1 95 ? 2.505 -6.626 -3.655 1.00 91.38 95 ARG A O 1
ATOM 697 N N . ASN A 1 96 ? 3.840 -8.416 -3.436 1.00 88.56 96 ASN A N 1
ATOM 698 C CA . ASN A 1 96 ? 3.257 -8.813 -2.150 1.00 88.56 96 ASN A CA 1
ATOM 699 C C . ASN A 1 96 ? 3.440 -7.716 -1.093 1.00 88.56 96 ASN A C 1
ATOM 701 O O . ASN A 1 96 ? 2.530 -7.461 -0.309 1.00 88.56 96 ASN A O 1
ATOM 705 N N . ARG A 1 97 ? 4.594 -7.036 -1.102 1.00 90.69 97 ARG A N 1
ATOM 706 C CA . ARG A 1 97 ? 4.869 -5.930 -0.184 1.00 90.69 97 ARG A CA 1
ATOM 707 C C . ARG A 1 97 ? 4.011 -4.699 -0.479 1.00 90.69 97 ARG A C 1
ATOM 709 O O . ARG A 1 97 ? 3.482 -4.118 0.457 1.00 90.69 97 ARG A O 1
ATOM 716 N N . ILE A 1 98 ? 3.847 -4.333 -1.750 1.00 93.25 98 ILE A N 1
ATOM 717 C CA . ILE A 1 98 ? 3.007 -3.208 -2.188 1.00 93.25 98 ILE A CA 1
ATOM 718 C C . ILE A 1 98 ? 1.549 -3.451 -1.801 1.00 93.25 98 ILE A C 1
ATOM 720 O O . ILE A 1 98 ? 0.928 -2.570 -1.226 1.00 93.25 98 ILE A O 1
ATOM 724 N N . VAL A 1 99 ? 1.021 -4.651 -2.066 1.00 91.62 99 VAL A N 1
ATOM 725 C CA . VAL A 1 99 ? -0.362 -5.007 -1.715 1.00 91.62 99 VAL A CA 1
ATOM 726 C C . VAL A 1 99 ? -0.577 -4.953 -0.206 1.00 91.62 99 VAL A C 1
ATOM 728 O O . VAL A 1 99 ? -1.572 -4.391 0.229 1.00 91.62 99 VAL A O 1
ATOM 731 N N . GLN A 1 100 ? 0.362 -5.481 0.587 1.00 92.44 100 GLN A N 1
ATOM 732 C CA . GLN A 1 100 ? 0.276 -5.408 2.046 1.00 92.44 100 GLN A CA 1
ATOM 733 C C . GLN A 1 100 ? 0.243 -3.953 2.531 1.00 92.44 100 GLN A C 1
ATOM 735 O O . GLN A 1 100 ? -0.680 -3.560 3.227 1.00 92.44 100 GLN A O 1
ATOM 740 N N . LEU A 1 101 ? 1.219 -3.141 2.122 1.00 93.75 101 LEU A N 1
ATOM 741 C CA . LEU A 1 101 ? 1.297 -1.736 2.527 1.00 93.75 101 LEU A CA 1
ATOM 742 C C . LEU A 1 101 ? 0.060 -0.939 2.084 1.00 93.75 101 LEU A C 1
ATOM 744 O O . LEU A 1 101 ? -0.384 -0.053 2.802 1.00 93.75 101 LEU A O 1
ATOM 748 N N . ALA A 1 102 ? -0.514 -1.259 0.923 1.00 93.12 102 ALA A N 1
ATOM 749 C CA . ALA A 1 102 ? -1.730 -0.621 0.434 1.00 93.12 102 ALA A CA 1
ATOM 750 C C . ALA A 1 102 ? -2.981 -1.027 1.242 1.00 93.12 102 ALA A C 1
ATOM 752 O O . ALA A 1 102 ? -3.830 -0.174 1.488 1.00 93.12 102 ALA A O 1
ATOM 753 N N . ASP A 1 103 ? -3.082 -2.287 1.679 1.00 91.88 103 ASP A N 1
ATOM 754 C CA . ASP A 1 103 ? -4.155 -2.782 2.562 1.00 91.88 103 ASP A CA 1
ATOM 755 C C . ASP A 1 103 ? -4.061 -2.162 3.969 1.00 91.88 103 ASP A C 1
ATOM 757 O O . ASP A 1 103 ? -5.066 -1.751 4.546 1.00 91.88 103 ASP A O 1
ATOM 761 N N . ASP A 1 104 ? -2.833 -1.992 4.468 1.00 93.94 104 ASP A N 1
ATOM 762 C CA . ASP A 1 104 ? -2.516 -1.303 5.724 1.00 93.94 104 ASP A CA 1
ATOM 763 C C . ASP A 1 104 ? -2.602 0.243 5.617 1.00 93.94 104 ASP A C 1
ATOM 765 O O . ASP A 1 104 ? -2.413 0.939 6.617 1.00 93.94 104 ASP A O 1
ATOM 769 N N . PHE A 1 105 ? -2.883 0.805 4.430 1.00 93.81 105 PHE A N 1
ATOM 770 C CA . PHE A 1 105 ? -2.836 2.252 4.136 1.00 93.81 105 PHE A CA 1
ATOM 771 C C . PHE A 1 105 ? -1.495 2.930 4.512 1.00 93.81 105 PHE A C 1
ATOM 773 O O . PHE A 1 105 ? -1.440 4.129 4.800 1.00 93.81 105 PHE A O 1
ATOM 780 N N . ASP A 1 106 ? -0.394 2.178 4.484 1.00 96.44 106 ASP A N 1
ATOM 781 C CA . ASP A 1 106 ? 0.961 2.634 4.804 1.00 96.44 106 ASP A CA 1
ATOM 782 C C . ASP A 1 106 ? 1.652 3.260 3.576 1.00 96.44 106 ASP A C 1
ATOM 784 O O . ASP A 1 106 ? 2.520 2.665 2.925 1.00 96.44 106 ASP A O 1
ATOM 788 N N . PHE A 1 107 ? 1.255 4.491 3.236 1.00 95.44 107 PHE A N 1
ATOM 789 C CA . PHE A 1 107 ? 1.819 5.230 2.099 1.00 95.44 107 PHE A CA 1
ATOM 790 C C . PHE A 1 107 ? 3.289 5.625 2.310 1.00 95.44 107 PHE A C 1
ATOM 792 O O . PHE A 1 107 ? 4.066 5.605 1.356 1.00 95.44 107 PHE A O 1
ATOM 799 N N . ASP A 1 108 ? 3.711 5.918 3.542 1.00 96.00 108 ASP A N 1
ATOM 800 C CA . ASP A 1 108 ? 5.122 6.172 3.872 1.00 96.00 108 ASP A CA 1
ATOM 801 C C . ASP A 1 108 ? 5.990 4.925 3.633 1.00 96.00 108 ASP A C 1
ATOM 803 O O . ASP A 1 108 ? 7.105 5.010 3.094 1.00 96.00 108 ASP A O 1
ATOM 807 N N . GLY A 1 109 ?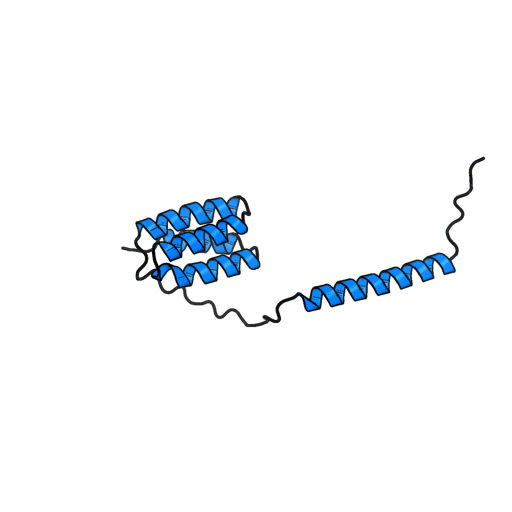 5.462 3.744 3.964 1.00 94.75 109 GLY A N 1
ATOM 808 C CA . GLY A 1 109 ? 6.071 2.465 3.621 1.00 94.75 109 GLY A CA 1
ATOM 809 C C . GLY A 1 109 ? 6.221 2.273 2.109 1.00 94.75 109 GLY A C 1
ATOM 810 O O . GLY A 1 109 ? 7.283 1.837 1.650 1.00 94.75 109 GLY A O 1
ATOM 811 N N . ILE A 1 110 ? 5.214 2.659 1.315 1.00 95.75 110 ILE A N 1
ATOM 812 C CA . ILE A 1 110 ? 5.285 2.626 -0.158 1.00 95.75 110 ILE A CA 1
ATOM 813 C C . ILE A 1 110 ? 6.352 3.590 -0.688 1.00 95.75 110 ILE A C 1
ATOM 815 O O . ILE A 1 110 ? 7.154 3.207 -1.542 1.00 95.75 110 ILE A O 1
ATOM 819 N N . LEU A 1 111 ? 6.411 4.822 -0.176 1.00 94.75 111 LEU A N 1
ATOM 820 C CA . LEU A 1 111 ? 7.422 5.805 -0.578 1.00 94.75 111 LEU A CA 1
ATOM 821 C C . LEU A 1 111 ? 8.838 5.310 -0.265 1.00 94.75 111 LEU A C 1
ATOM 823 O O . LEU A 1 111 ? 9.759 5.477 -1.068 1.00 94.75 111 LEU A O 1
ATOM 827 N N . THR A 1 112 ? 9.020 4.660 0.883 1.00 94.06 112 THR A N 1
ATOM 828 C CA . THR A 1 112 ? 10.295 4.040 1.259 1.00 94.06 112 THR A CA 1
ATOM 829 C C . THR A 1 112 ? 10.670 2.924 0.285 1.00 94.06 112 THR A C 1
ATOM 831 O O . THR A 1 112 ? 11.797 2.900 -0.207 1.00 94.06 112 THR A O 1
ATOM 834 N N . LEU A 1 113 ? 9.717 2.052 -0.061 1.00 92.19 113 LEU A N 1
ATOM 835 C CA . LEU A 1 113 ? 9.917 0.974 -1.029 1.00 92.19 113 LEU A CA 1
ATOM 836 C C . LEU A 1 113 ? 10.291 1.504 -2.422 1.00 92.19 113 LEU A C 1
ATOM 838 O O . LEU A 1 113 ? 11.214 0.988 -3.048 1.00 92.19 113 LEU A O 1
ATOM 842 N N . ALA A 1 114 ? 9.612 2.553 -2.889 1.00 92.88 114 ALA A N 1
ATOM 843 C CA . ALA A 1 114 ? 9.915 3.208 -4.159 1.00 92.88 114 ALA A CA 1
ATOM 844 C C . ALA A 1 114 ? 11.347 3.769 -4.182 1.00 92.88 114 ALA A C 1
ATOM 846 O O . ALA A 1 114 ? 12.069 3.603 -5.163 1.00 92.88 114 ALA A O 1
ATOM 847 N N . ASN A 1 115 ? 11.799 4.378 -3.083 1.00 91.06 115 ASN A N 1
ATOM 848 C CA . ASN A 1 115 ? 13.178 4.858 -2.969 1.00 91.06 115 ASN A CA 1
ATOM 849 C C . ASN A 1 115 ? 14.212 3.720 -2.954 1.00 91.06 115 ASN A C 1
ATOM 851 O O . ASN A 1 115 ? 15.335 3.925 -3.411 1.00 91.06 1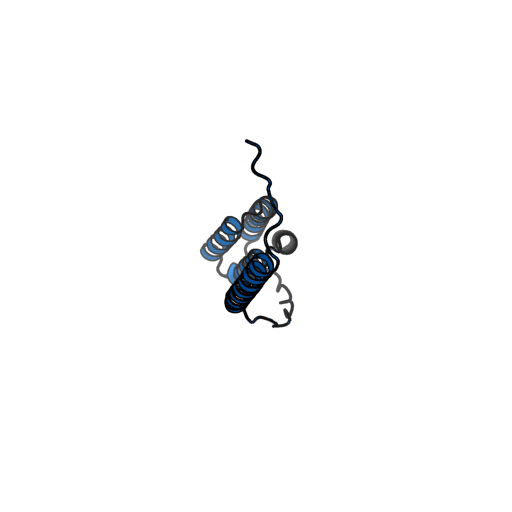15 ASN A O 1
ATOM 855 N N . ASP A 1 116 ? 13.868 2.548 -2.419 1.00 89.81 116 ASP A N 1
ATOM 856 C CA . ASP A 1 116 ? 14.747 1.373 -2.421 1.00 89.81 116 ASP A CA 1
ATOM 857 C C . ASP A 1 116 ? 14.875 0.777 -3.834 1.00 89.81 116 ASP A C 1
ATOM 859 O O . ASP A 1 116 ? 15.983 0.510 -4.299 1.00 89.81 116 ASP A O 1
ATOM 863 N N . LEU A 1 117 ? 13.755 0.694 -4.566 1.00 88.25 117 LEU A N 1
ATOM 864 C CA . LEU A 1 117 ? 13.715 0.289 -5.977 1.00 88.25 117 LEU A CA 1
ATOM 865 C C . LEU A 1 117 ? 14.576 1.197 -6.867 1.00 88.25 117 LEU A C 1
ATOM 867 O O . LEU A 1 117 ? 15.315 0.709 -7.717 1.00 88.25 117 LEU A O 1
ATOM 871 N N . GLU A 1 118 ? 14.530 2.513 -6.653 1.00 84.56 118 GLU A N 1
ATOM 872 C CA . GLU A 1 118 ? 15.319 3.487 -7.422 1.00 84.56 118 GLU A CA 1
ATOM 873 C C . GLU A 1 118 ? 16.835 3.373 -7.157 1.00 84.56 118 GLU A C 1
ATOM 875 O O . GLU A 1 118 ? 17.651 3.723 -8.012 1.00 84.56 118 GLU A O 1
ATOM 880 N N . LYS A 1 119 ? 17.218 2.860 -5.979 1.00 80.56 119 LYS A N 1
ATOM 881 C CA . LYS A 1 119 ? 18.613 2.669 -5.551 1.00 80.56 119 LYS A CA 1
ATOM 882 C C . LYS A 1 119 ? 19.183 1.295 -5.900 1.00 80.56 119 LYS A C 1
ATOM 884 O O . LYS A 1 119 ? 20.366 1.067 -5.635 1.00 80.56 119 LYS A O 1
ATOM 889 N N . ALA A 1 120 ? 18.383 0.388 -6.461 1.00 63.97 120 ALA A N 1
ATOM 890 C CA . ALA A 1 120 ? 18.857 -0.929 -6.861 1.00 63.97 120 ALA A CA 1
ATOM 891 C C . ALA A 1 120 ? 19.969 -0.795 -7.930 1.00 63.97 120 ALA A C 1
ATOM 893 O O . ALA A 1 120 ? 19.743 -0.158 -8.963 1.00 63.97 120 ALA A O 1
ATOM 894 N N . PRO A 1 121 ? 21.180 -1.335 -7.684 1.00 52.34 121 PRO A N 1
ATOM 895 C CA . PRO A 1 121 ? 22.260 -1.318 -8.668 1.00 52.34 121 PRO A CA 1
ATOM 896 C C . PRO A 1 121 ? 21.977 -2.302 -9.815 1.00 52.34 121 PRO A C 1
ATOM 898 O O . PRO A 1 121 ? 21.306 -3.310 -9.595 1.00 52.34 121 PRO A O 1
ATOM 901 N N . ASP A 1 122 ? 22.503 -1.996 -11.009 1.00 53.12 122 ASP A N 1
ATOM 902 C CA . ASP A 1 122 ? 22.498 -2.885 -12.187 1.00 53.12 122 ASP A CA 1
ATOM 903 C C . ASP A 1 122 ? 23.150 -4.259 -11.922 1.00 53.12 122 ASP A C 1
ATOM 905 O O . ASP A 1 122 ? 24.150 -4.325 -11.161 1.00 53.12 122 ASP A O 1
#

Secondary structure (DSSP, 8-state):
-----PPPPHHHHHHHHHHHHHHHHHHHHHHHHHS---------------TTS-HHHHHHHHHHHHHHHHTT-HHHHHHHHHHHHHH-GGGHHHHHHHHHHHHTT-HHHHHHHHHHHHT---